Protein AF-A0A7J0FNA6-F1 (afdb_monomer_lite)

Secondary structure (DSSP, 8-state):
---HHHHT--HHHHHHHHHHHHHHHHHHHHHHHHHHHHHHHHHHHHHHH-------TT-EEEEEP-TTTS-TT--TTS-SEEEEEEP---SBTTB-

Radius of gyration: 28.85 Å; chains: 1; bounding box: 42×35×84 Å

pLDDT: mean 89.42, std 8.19, range [63.88, 98.19]

Structure (mmCIF, N/CA/C/O backbone):
data_AF-A0A7J0FNA6-F1
#
_entry.id   AF-A0A7J0FNA6-F1
#
loop_
_atom_site.group_PDB
_atom_site.id
_atom_site.type_symbol
_atom_site.label_atom_id
_atom_site.label_alt_id
_atom_site.label_comp_id
_atom_site.label_asym_id
_atom_site.label_entity_id
_atom_site.label_seq_id
_atom_site.pdbx_PDB_ins_code
_atom_site.Cartn_x
_atom_site.Cartn_y
_atom_site.Cartn_z
_atom_site.occupancy
_atom_site.B_iso_or_equiv
_atom_site.auth_seq_id
_atom_site.auth_comp_id
_atom_site.auth_asym_id
_atom_site.auth_atom_id
_atom_site.pdbx_PDB_model_num
ATOM 1 N N . MET A 1 1 ? 1.564 0.265 -61.805 1.00 78.31 1 MET A N 1
ATOM 2 C CA . MET A 1 1 ? 1.708 1.451 -60.932 1.00 78.31 1 MET A CA 1
ATOM 3 C C . MET A 1 1 ? 2.174 0.983 -59.558 1.00 78.31 1 MET A 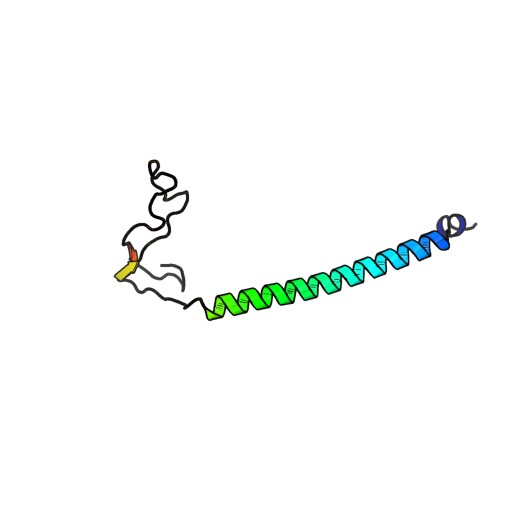C 1
ATOM 5 O O . MET A 1 1 ? 1.473 0.156 -58.984 1.00 78.31 1 MET A O 1
ATOM 9 N N . PRO A 1 2 ? 3.353 1.406 -59.065 1.00 79.94 2 PRO A N 1
ATOM 10 C CA . PRO A 1 2 ? 3.819 1.079 -57.714 1.00 79.94 2 PRO A CA 1
ATOM 11 C C . PRO A 1 2 ? 2.926 1.726 -56.646 1.00 79.94 2 PRO A C 1
ATOM 13 O O . PRO A 1 2 ? 2.405 2.819 -56.860 1.00 79.94 2 PRO A O 1
ATOM 16 N N . SER A 1 3 ? 2.750 1.066 -55.497 1.00 88.44 3 SER A N 1
ATOM 17 C CA . SER A 1 3 ? 2.002 1.639 -54.368 1.00 88.44 3 SER A CA 1
ATOM 18 C C . SER A 1 3 ? 2.825 2.709 -53.637 1.00 88.44 3 SER A C 1
ATOM 20 O O . SER A 1 3 ? 4.054 2.635 -53.630 1.00 88.44 3 SER A O 1
ATOM 22 N N . PHE A 1 4 ? 2.166 3.653 -52.953 1.00 86.06 4 PHE A N 1
ATOM 23 C CA . PHE A 1 4 ? 2.841 4.717 -52.191 1.00 86.06 4 PHE A CA 1
ATOM 24 C C . PHE A 1 4 ? 3.811 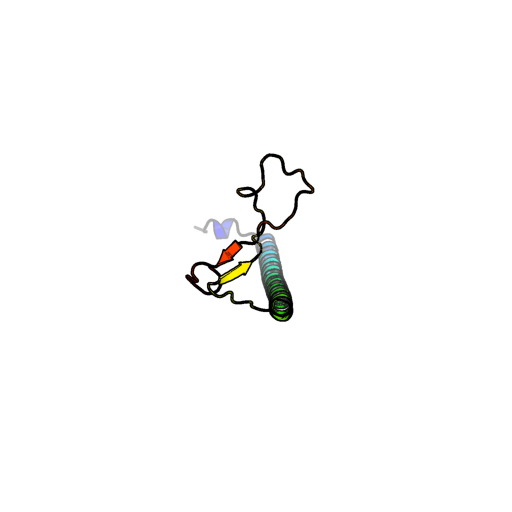4.177 -51.123 1.00 86.06 4 PHE A C 1
ATOM 26 O O . PHE A 1 4 ? 4.851 4.773 -50.855 1.00 86.06 4 PHE A O 1
ATOM 33 N N . ARG A 1 5 ? 3.502 3.015 -50.530 1.00 82.19 5 ARG A N 1
ATOM 34 C CA . ARG 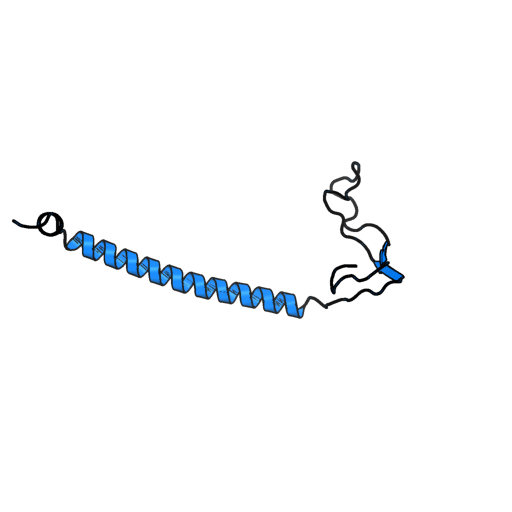A 1 5 ? 4.394 2.334 -49.576 1.00 82.19 5 ARG A CA 1
ATOM 35 C C . ARG A 1 5 ? 5.653 1.801 -50.247 1.00 82.19 5 ARG A C 1
ATOM 37 O O . ARG A 1 5 ? 6.713 1.826 -49.646 1.00 82.19 5 ARG A O 1
ATOM 44 N N . THR A 1 6 ? 5.531 1.317 -51.481 1.00 81.44 6 THR A N 1
ATOM 45 C CA . THR A 1 6 ? 6.658 0.798 -52.262 1.00 81.44 6 THR A CA 1
ATOM 46 C C . THR A 1 6 ? 7.536 1.933 -52.786 1.00 81.44 6 THR A C 1
ATOM 48 O O . THR A 1 6 ? 8.749 1.781 -52.826 1.00 81.44 6 THR A O 1
ATOM 51 N N . SER A 1 7 ? 6.943 3.074 -53.163 1.00 84.50 7 SER A N 1
ATOM 52 C CA . SER A 1 7 ? 7.694 4.241 -53.645 1.00 84.50 7 SER A CA 1
ATOM 53 C C . SER A 1 7 ? 8.441 4.988 -52.538 1.00 84.50 7 SER A C 1
ATOM 55 O O . SER A 1 7 ? 9.469 5.587 -52.820 1.00 84.50 7 SER A O 1
ATOM 57 N N . ASN A 1 8 ? 7.941 4.954 -51.298 1.00 85.00 8 ASN A N 1
ATOM 58 C CA . ASN A 1 8 ? 8.541 5.630 -50.138 1.00 85.00 8 ASN A CA 1
ATOM 59 C C . ASN A 1 8 ? 9.154 4.639 -49.133 1.00 85.00 8 ASN A C 1
ATOM 61 O O . ASN A 1 8 ? 9.204 4.913 -47.936 1.00 85.00 8 ASN A O 1
ATOM 65 N N . PHE A 1 9 ? 9.554 3.449 -49.589 1.00 88.31 9 PHE A N 1
ATOM 66 C CA . PHE A 1 9 ? 10.138 2.439 -48.715 1.00 88.31 9 PHE A CA 1
ATOM 67 C C . PHE A 1 9 ? 11.568 2.828 -48.328 1.00 88.31 9 PHE A C 1
ATOM 69 O O . PHE A 1 9 ? 12.475 2.749 -49.153 1.00 88.31 9 PHE A O 1
ATOM 76 N N . ASP A 1 10 ? 11.764 3.196 -47.063 1.00 92.25 10 ASP A N 1
ATOM 77 C CA . ASP A 1 10 ? 13.088 3.374 -46.469 1.00 92.25 10 ASP A CA 1
ATOM 78 C C . ASP A 1 10 ? 13.412 2.189 -45.557 1.00 92.25 10 ASP A C 1
ATOM 80 O O . ASP A 1 10 ? 12.845 2.021 -44.475 1.00 92.25 10 ASP A O 1
ATOM 84 N N . LYS A 1 11 ? 14.317 1.329 -46.021 1.00 91.06 11 LYS A N 1
ATOM 85 C CA . LYS A 1 11 ? 14.689 0.113 -45.302 1.00 91.06 11 LYS A CA 1
ATOM 86 C C . LYS A 1 11 ? 15.399 0.420 -43.984 1.00 91.06 11 LYS A C 1
ATOM 88 O O . LYS A 1 11 ? 15.116 -0.244 -42.989 1.00 91.06 11 LYS A O 1
ATOM 93 N N . GLU A 1 12 ? 16.305 1.393 -43.972 1.00 93.31 12 GLU A N 1
ATOM 94 C CA . GLU A 1 12 ? 17.147 1.665 -42.804 1.00 93.31 12 GLU A CA 1
ATOM 95 C C . GLU A 1 12 ? 16.324 2.274 -41.672 1.00 93.31 12 GLU A C 1
ATOM 97 O O . GLU A 1 12 ? 16.408 1.808 -40.532 1.00 93.31 12 GLU A O 1
ATOM 102 N N . ASN A 1 13 ? 15.455 3.239 -41.995 1.00 93.38 13 ASN A N 1
ATOM 103 C CA . ASN A 1 13 ? 14.566 3.831 -40.999 1.00 93.38 13 ASN A CA 1
ATOM 104 C C . ASN A 1 13 ? 13.570 2.800 -40.440 1.00 93.38 13 ASN A C 1
ATOM 106 O O . ASN A 1 13 ? 13.392 2.707 -39.227 1.00 93.38 13 ASN A O 1
ATOM 110 N N . ASN A 1 14 ? 12.983 1.959 -41.300 1.00 91.69 14 ASN A N 1
ATOM 111 C CA . ASN A 1 14 ? 12.055 0.911 -40.862 1.00 91.69 14 ASN A CA 1
ATOM 112 C C . ASN A 1 14 ? 12.725 -0.112 -39.929 1.00 91.69 14 ASN A C 1
ATOM 114 O O . ASN A 1 14 ? 12.127 -0.534 -38.938 1.00 91.69 14 ASN A O 1
ATOM 118 N N . GLU A 1 15 ? 13.965 -0.517 -40.220 1.00 95.56 15 GLU A N 1
ATOM 119 C CA . GLU A 1 15 ? 14.719 -1.418 -39.343 1.00 95.56 15 GLU A CA 1
ATOM 120 C C . GLU A 1 15 ? 15.066 -0.758 -38.002 1.00 95.56 15 GLU A C 1
ATOM 122 O O . GLU A 1 15 ? 14.980 -1.411 -36.957 1.00 95.56 15 GLU A O 1
ATOM 127 N N . ALA A 1 16 ? 15.430 0.527 -38.007 1.00 95.31 16 ALA A N 1
ATOM 128 C CA . ALA A 1 16 ? 15.713 1.279 -36.788 1.00 95.31 16 ALA A CA 1
ATOM 129 C C . ALA A 1 16 ? 14.462 1.429 -35.902 1.00 95.31 16 ALA A C 1
ATOM 131 O O . ALA A 1 16 ? 14.520 1.149 -34.701 1.00 95.31 16 ALA A O 1
ATOM 132 N N . GLU A 1 17 ? 13.320 1.792 -36.490 1.00 95.06 17 GLU A N 1
ATOM 133 C CA . GLU A 1 17 ? 12.039 1.893 -35.782 1.00 95.06 17 GLU A CA 1
ATOM 134 C C . GLU A 1 17 ? 11.573 0.539 -35.238 1.00 95.06 17 GLU A C 1
ATOM 136 O O . GLU A 1 17 ? 11.072 0.459 -34.113 1.00 95.06 17 GLU A O 1
ATOM 141 N N . LEU A 1 18 ? 11.765 -0.546 -35.996 1.00 95.75 18 LEU A N 1
ATOM 142 C CA . LEU A 1 18 ? 11.429 -1.890 -35.534 1.00 95.75 18 LEU A CA 1
ATOM 143 C C . LEU A 1 18 ? 12.252 -2.279 -34.299 1.00 95.75 18 LEU A C 1
ATOM 145 O O . LEU A 1 18 ? 11.680 -2.752 -33.317 1.00 95.75 18 LEU A O 1
ATOM 149 N N . ARG A 1 19 ? 13.571 -2.042 -34.316 1.00 96.25 19 ARG A N 1
ATOM 150 C CA . ARG A 1 19 ? 14.445 -2.309 -33.157 1.00 96.25 19 ARG A CA 1
ATOM 151 C C . ARG A 1 19 ? 14.010 -1.508 -31.933 1.00 96.25 19 ARG A C 1
ATOM 153 O O . ARG A 1 19 ? 13.863 -2.077 -30.856 1.00 96.25 19 ARG A O 1
ATOM 160 N N . LEU A 1 20 ? 13.731 -0.218 -32.112 1.00 96.62 20 LEU A N 1
ATOM 161 C CA . LEU A 1 20 ? 13.260 0.642 -31.028 1.00 96.62 20 LEU A CA 1
ATOM 162 C C . LEU A 1 20 ? 11.934 0.140 -30.440 1.00 96.62 20 LEU A C 1
ATOM 164 O O . LEU A 1 20 ? 11.777 0.103 -29.221 1.00 96.62 20 LEU A O 1
ATOM 168 N N . ASN A 1 21 ? 10.987 -0.274 -31.284 1.00 96.88 21 ASN A N 1
ATOM 169 C CA . ASN A 1 21 ? 9.706 -0.807 -30.823 1.00 96.88 21 ASN A CA 1
ATOM 170 C C . ASN A 1 21 ? 9.873 -2.090 -29.999 1.00 96.88 21 ASN A C 1
ATOM 172 O O . ASN A 1 21 ? 9.221 -2.230 -28.961 1.00 96.88 21 ASN A O 1
ATOM 176 N N . LEU A 1 22 ? 10.760 -2.994 -30.423 1.00 96.94 22 LEU A N 1
ATOM 177 C CA . LEU A 1 22 ? 11.070 -4.218 -29.680 1.00 96.94 22 LEU A CA 1
ATOM 178 C C . LEU A 1 22 ? 11.726 -3.903 -28.329 1.00 96.94 22 LEU A C 1
ATOM 180 O O . LEU A 1 22 ? 11.257 -4.390 -27.301 1.00 96.94 22 LEU A O 1
ATOM 184 N N . ASP A 1 23 ? 12.718 -3.010 -28.300 1.00 96.94 23 ASP A N 1
ATOM 185 C CA . ASP A 1 23 ? 13.372 -2.581 -27.056 1.00 96.94 23 ASP A CA 1
ATOM 186 C C . ASP A 1 23 ? 12.379 -1.958 -26.064 1.00 96.94 23 ASP A C 1
ATOM 188 O O . ASP A 1 23 ? 12.465 -2.166 -24.848 1.00 96.94 23 ASP A O 1
ATOM 192 N N . LEU A 1 24 ? 11.432 -1.157 -26.562 1.00 97.00 24 LEU A N 1
ATOM 193 C CA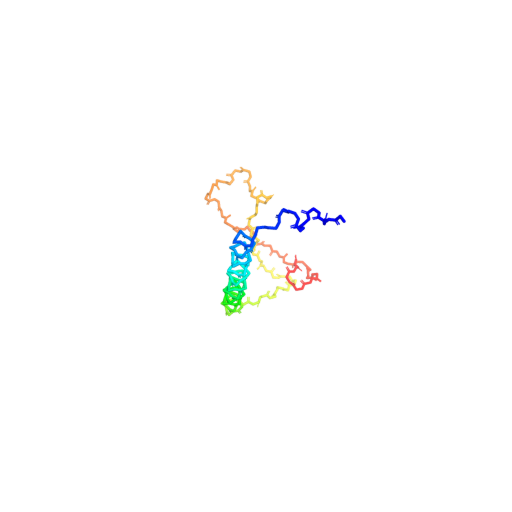 . LEU A 1 24 ? 10.387 -0.564 -25.731 1.00 97.00 24 LEU A CA 1
ATOM 194 C C . LEU A 1 24 ? 9.419 -1.618 -25.192 1.00 97.00 24 LEU A C 1
ATOM 196 O O . LEU A 1 24 ? 9.000 -1.505 -24.037 1.00 97.00 24 LEU A O 1
ATOM 200 N N . LEU A 1 25 ? 9.065 -2.619 -26.000 1.00 96.88 25 LEU A N 1
ATOM 201 C CA . LEU A 1 25 ? 8.204 -3.718 -25.570 1.00 96.88 25 LEU A CA 1
ATOM 202 C C . LEU A 1 25 ? 8.874 -4.521 -24.450 1.00 96.88 25 LEU A C 1
ATOM 204 O O . LEU A 1 25 ? 8.287 -4.670 -23.380 1.00 96.88 25 LEU A O 1
ATOM 208 N N . GLU A 1 26 ? 10.135 -4.918 -24.634 1.00 95.88 26 GLU A N 1
ATOM 209 C CA . GLU A 1 26 ? 10.888 -5.640 -23.603 1.00 95.88 26 GLU A CA 1
ATOM 210 C C . GLU A 1 26 ? 10.996 -4.842 -22.298 1.00 95.88 26 GLU A C 1
ATOM 212 O O . GLU A 1 26 ? 10.845 -5.383 -21.200 1.00 95.88 26 GLU A O 1
ATOM 217 N N . LYS A 1 27 ? 11.251 -3.530 -22.388 1.00 96.50 27 LYS A N 1
ATOM 218 C CA . LYS A 1 27 ? 11.316 -2.662 -21.203 1.00 96.50 27 LYS A CA 1
ATOM 219 C C . LYS A 1 27 ? 9.983 -2.606 -20.465 1.00 96.50 27 LYS A C 1
ATOM 221 O O . LYS A 1 27 ? 9.991 -2.607 -19.233 1.00 96.50 27 LYS A O 1
ATOM 226 N N . LYS A 1 28 ? 8.858 -2.564 -21.186 1.00 97.06 28 LYS A N 1
ATOM 227 C CA . LYS A 1 28 ? 7.518 -2.592 -20.582 1.00 97.06 28 LYS A CA 1
ATOM 228 C C . LYS A 1 28 ? 7.266 -3.912 -19.866 1.00 97.06 28 LYS A C 1
ATOM 230 O O . LYS A 1 28 ? 6.918 -3.879 -18.691 1.00 97.06 28 LYS A O 1
ATOM 235 N N . GLU A 1 29 ? 7.537 -5.043 -20.512 1.00 96.94 29 GLU A N 1
ATOM 236 C CA . GLU A 1 29 ? 7.363 -6.366 -19.897 1.00 96.94 29 GLU A CA 1
ATOM 237 C C . GLU A 1 29 ? 8.197 -6.508 -18.614 1.00 96.94 29 GLU A C 1
ATOM 239 O O . GLU A 1 29 ? 7.693 -6.915 -17.564 1.00 96.94 29 GLU A O 1
ATOM 244 N N . ARG A 1 30 ? 9.466 -6.079 -18.643 1.00 97.00 30 ARG A N 1
ATOM 245 C CA . ARG A 1 30 ? 10.324 -6.081 -17.445 1.00 97.00 30 ARG A CA 1
ATOM 246 C C . ARG A 1 30 ? 9.785 -5.155 -16.352 1.00 97.00 30 ARG A C 1
ATOM 248 O O . ARG A 1 30 ? 9.804 -5.521 -15.176 1.00 97.00 30 ARG A O 1
ATOM 255 N N . ALA A 1 31 ? 9.307 -3.966 -16.717 1.00 97.06 31 ALA A N 1
ATOM 256 C CA . ALA A 1 31 ? 8.719 -3.028 -15.766 1.00 97.06 31 ALA A CA 1
ATOM 257 C C . ALA A 1 31 ? 7.453 -3.598 -15.110 1.00 97.06 31 ALA A C 1
ATOM 259 O O . ALA A 1 31 ? 7.278 -3.447 -13.899 1.00 97.06 31 ALA A O 1
ATOM 260 N N . GLU A 1 32 ? 6.611 -4.298 -15.869 1.00 97.94 32 GLU A N 1
ATOM 261 C CA . GLU A 1 32 ? 5.408 -4.959 -15.358 1.00 97.94 32 GLU A CA 1
ATOM 262 C C . GLU A 1 32 ? 5.750 -6.067 -14.359 1.00 97.94 32 GLU A C 1
ATOM 264 O O . GLU A 1 32 ? 5.160 -6.112 -13.275 1.00 97.94 32 GLU A O 1
ATOM 269 N N . ILE A 1 33 ? 6.756 -6.897 -14.656 1.00 97.94 33 ILE A N 1
ATOM 270 C CA . ILE A 1 33 ? 7.242 -7.935 -13.733 1.00 97.94 33 ILE A CA 1
ATOM 271 C C . ILE A 1 33 ? 7.741 -7.302 -12.428 1.00 97.94 33 ILE A C 1
ATOM 273 O O . ILE A 1 33 ? 7.337 -7.716 -11.337 1.00 97.94 33 ILE A O 1
ATOM 277 N N . CYS A 1 34 ? 8.573 -6.262 -12.521 1.00 97.62 34 CYS A N 1
ATOM 278 C CA . CYS A 1 34 ? 9.072 -5.533 -11.354 1.00 97.62 34 CYS A CA 1
ATOM 279 C C . CYS A 1 34 ? 7.927 -4.922 -10.534 1.00 97.62 34 CYS A C 1
ATOM 281 O O . CYS A 1 34 ? 7.904 -5.031 -9.305 1.00 97.62 34 CYS A O 1
ATOM 283 N N . GLN A 1 35 ? 6.949 -4.307 -11.201 1.00 98.12 35 GLN A N 1
ATOM 284 C CA . GLN A 1 35 ? 5.794 -3.706 -10.545 1.00 98.12 35 GLN A CA 1
ATOM 285 C C . GLN A 1 35 ? 4.931 -4.764 -9.847 1.00 98.12 35 GLN A C 1
ATOM 287 O O . GLN A 1 35 ? 4.476 -4.538 -8.722 1.00 98.12 35 GLN A O 1
ATOM 292 N N . ALA A 1 36 ? 4.706 -5.913 -10.485 1.00 98.19 36 ALA A N 1
ATOM 293 C CA . ALA A 1 36 ? 3.958 -7.023 -9.906 1.00 98.19 36 ALA A CA 1
ATOM 294 C C . ALA A 1 36 ? 4.673 -7.592 -8.672 1.00 98.19 36 ALA A C 1
ATOM 296 O O . ALA A 1 36 ? 4.045 -7.747 -7.620 1.00 98.19 36 ALA A O 1
ATOM 297 N N . ALA A 1 37 ? 5.987 -7.817 -8.760 1.00 98.19 37 ALA A N 1
ATOM 298 C CA . ALA A 1 37 ? 6.804 -8.289 -7.644 1.00 98.19 37 ALA A CA 1
ATOM 299 C C . ALA A 1 37 ? 6.766 -7.310 -6.459 1.00 98.19 37 ALA A C 1
ATOM 301 O O . ALA A 1 37 ? 6.523 -7.717 -5.320 1.00 98.19 37 ALA A O 1
ATOM 302 N N . TYR A 1 38 ? 6.913 -6.010 -6.731 1.00 97.94 38 TYR A N 1
ATOM 303 C CA . TYR A 1 38 ? 6.831 -4.971 -5.707 1.00 97.94 38 TYR A CA 1
ATOM 304 C C . TYR A 1 38 ? 5.456 -4.944 -5.025 1.00 97.94 38 TYR A C 1
ATOM 306 O O . TYR A 1 38 ? 5.367 -4.999 -3.796 1.00 97.94 38 TYR A O 1
ATOM 314 N N . LYS A 1 39 ? 4.368 -4.930 -5.808 1.00 97.88 39 LYS A N 1
ATOM 315 C CA . LYS A 1 39 ? 2.995 -4.973 -5.273 1.00 97.88 39 LYS A CA 1
ATOM 316 C C . LYS A 1 39 ? 2.769 -6.214 -4.409 1.00 97.88 39 LYS A C 1
ATOM 318 O O . LYS A 1 39 ? 2.183 -6.107 -3.330 1.00 97.88 39 LYS A O 1
ATOM 323 N N . HIS A 1 40 ? 3.260 -7.372 -4.847 1.00 97.81 40 HIS A N 1
ATOM 324 C CA . HIS A 1 40 ? 3.152 -8.614 -4.090 1.00 97.81 40 HIS A CA 1
ATOM 325 C C . HIS A 1 40 ? 3.897 -8.532 -2.751 1.00 97.81 40 HIS A C 1
ATOM 327 O O . HIS A 1 40 ? 3.337 -8.877 -1.709 1.00 97.81 40 HIS A O 1
ATOM 333 N N . GLN A 1 41 ? 5.130 -8.020 -2.749 1.00 97.75 41 GLN A N 1
ATOM 334 C CA . GLN A 1 41 ? 5.924 -7.859 -1.532 1.00 97.75 41 GLN A CA 1
ATOM 335 C C . GLN A 1 41 ? 5.251 -6.916 -0.526 1.00 97.75 41 GLN A C 1
ATOM 337 O O . GLN A 1 41 ? 5.163 -7.243 0.661 1.00 97.75 41 GLN A O 1
ATOM 342 N N . VAL A 1 42 ? 4.735 -5.778 -0.997 1.00 96.88 42 VAL A N 1
ATOM 343 C CA . VAL A 1 42 ? 4.006 -4.813 -0.160 1.00 96.88 42 VAL A CA 1
ATOM 344 C C . VAL A 1 42 ? 2.739 -5.444 0.420 1.00 96.88 42 VAL A C 1
ATOM 346 O O . VAL A 1 42 ? 2.503 -5.340 1.624 1.00 96.88 42 VAL A O 1
ATOM 349 N N . SER A 1 43 ? 1.956 -6.154 -0.399 1.00 95.62 43 SER A N 1
ATOM 350 C CA . SER A 1 43 ? 0.745 -6.847 0.059 1.00 95.62 43 SER A CA 1
ATOM 351 C C . SER A 1 43 ? 1.062 -7.912 1.111 1.00 95.62 43 SER A C 1
ATOM 353 O O . SER A 1 43 ? 0.436 -7.945 2.170 1.00 95.62 43 SER A O 1
ATOM 355 N N . LYS A 1 44 ? 2.093 -8.733 0.881 1.00 96.06 44 LYS A N 1
ATOM 356 C CA . LYS A 1 44 ? 2.534 -9.760 1.833 1.00 96.06 44 LYS A CA 1
ATOM 357 C C . LYS A 1 44 ? 2.982 -9.149 3.159 1.00 96.06 44 LYS A C 1
ATOM 359 O O . LYS A 1 44 ? 2.638 -9.670 4.219 1.00 96.06 44 LYS A O 1
ATOM 364 N N . TYR A 1 45 ? 3.734 -8.048 3.114 1.00 96.12 45 TYR A N 1
ATOM 365 C CA . TYR A 1 45 ? 4.150 -7.338 4.321 1.00 96.12 45 TYR A CA 1
ATOM 366 C C . TYR A 1 45 ? 2.943 -6.799 5.093 1.00 96.12 45 TYR A C 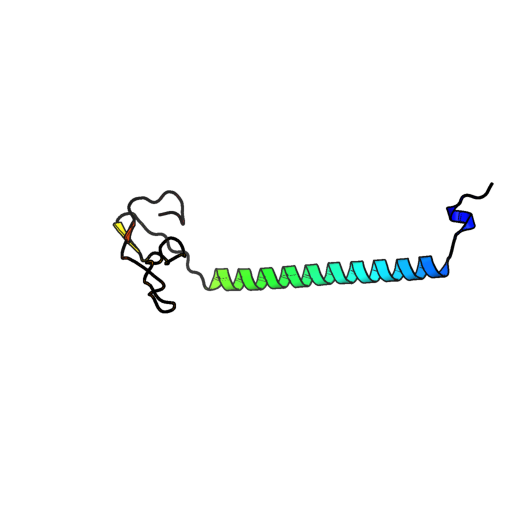1
ATOM 368 O O . TYR A 1 45 ? 2.825 -7.073 6.287 1.00 96.12 45 TYR A O 1
ATOM 376 N N . TYR A 1 46 ? 2.027 -6.109 4.407 1.00 93.00 46 TYR A N 1
ATOM 377 C CA . TYR A 1 46 ? 0.804 -5.569 4.998 1.00 93.00 46 TYR A CA 1
ATOM 378 C C . TYR A 1 46 ? -0.038 -6.667 5.664 1.00 93.00 46 TYR A C 1
ATOM 380 O O . TYR A 1 46 ? -0.339 -6.572 6.853 1.00 93.00 46 TYR A O 1
ATOM 388 N N . ASN A 1 47 ? -0.323 -7.754 4.944 1.00 91.69 47 ASN A N 1
ATOM 389 C CA . ASN A 1 47 ? -1.126 -8.872 5.447 1.00 91.69 47 ASN A CA 1
ATOM 390 C C . ASN A 1 47 ? -0.475 -9.582 6.645 1.00 91.69 47 ASN A C 1
ATOM 392 O O . ASN A 1 47 ? -1.174 -10.165 7.468 1.00 91.69 47 ASN A O 1
ATOM 396 N N . ARG A 1 48 ? 0.858 -9.534 6.769 1.00 91.69 48 ARG A N 1
ATOM 397 C CA . ARG A 1 48 ? 1.574 -10.108 7.916 1.00 91.69 48 ARG A CA 1
ATOM 398 C C . ARG A 1 48 ? 1.450 -9.251 9.176 1.00 91.69 48 ARG A C 1
ATOM 400 O O . ARG A 1 48 ? 1.388 -9.799 10.272 1.00 91.69 48 ARG A O 1
ATOM 407 N N . ILE A 1 49 ? 1.487 -7.924 9.039 1.00 92.12 49 ILE A N 1
ATOM 408 C CA . ILE A 1 49 ? 1.503 -7.009 10.194 1.00 92.12 49 ILE A CA 1
ATOM 409 C C . ILE A 1 49 ? 0.099 -6.606 10.647 1.00 92.12 49 ILE A C 1
ATOM 411 O O . ILE A 1 49 ? -0.115 -6.336 11.831 1.00 92.12 49 ILE A O 1
ATOM 415 N N . VAL A 1 50 ? -0.862 -6.557 9.724 1.00 88.81 50 VAL A N 1
ATOM 416 C CA . VAL A 1 50 ? -2.228 -6.148 10.031 1.00 88.81 50 VAL A CA 1
ATOM 417 C C . VAL A 1 50 ? -2.985 -7.327 10.618 1.00 88.81 50 VAL A C 1
ATOM 419 O O . VAL A 1 50 ? -3.265 -8.317 9.952 1.00 88.81 50 VAL A O 1
ATOM 422 N N . LYS A 1 51 ? -3.356 -7.197 11.891 1.00 84.50 51 LYS A N 1
ATOM 423 C CA . LYS A 1 51 ? -4.285 -8.119 12.540 1.00 84.50 51 LYS A CA 1
ATOM 424 C C . LYS A 1 51 ? -5.705 -7.661 12.247 1.00 84.50 51 LYS A C 1
ATOM 426 O O . LYS A 1 51 ? -6.088 -6.562 12.653 1.00 84.50 51 LYS A O 1
ATOM 431 N N . HIS A 1 52 ? -6.484 -8.503 11.576 1.00 81.94 52 HIS A N 1
ATOM 432 C CA . HIS A 1 52 ? -7.914 -8.266 11.424 1.00 81.94 52 HIS A CA 1
ATOM 433 C C . HIS A 1 52 ? -8.566 -8.197 12.809 1.00 81.94 52 HIS A C 1
ATOM 435 O O . HIS A 1 52 ? -8.410 -9.104 13.625 1.00 81.94 52 HIS A O 1
ATOM 441 N N . ARG A 1 53 ? -9.270 -7.096 13.080 1.00 86.31 53 ARG A N 1
ATOM 442 C CA . ARG A 1 53 ? -10.076 -6.913 14.289 1.00 86.31 53 ARG A CA 1
ATOM 443 C C . ARG A 1 53 ? -11.537 -6.781 13.883 1.00 86.31 53 ARG A C 1
ATOM 445 O O . ARG A 1 53 ? -11.867 -5.970 13.017 1.00 86.31 53 ARG A O 1
ATOM 452 N N . SER A 1 54 ? -12.382 -7.586 14.510 1.00 88.12 54 SER A N 1
ATOM 453 C CA . SER A 1 54 ? -13.834 -7.460 14.454 1.00 88.12 54 SER A CA 1
ATOM 454 C C . SER A 1 54 ? -14.327 -6.781 15.724 1.00 88.12 54 SER A C 1
ATOM 456 O O . SER A 1 54 ? -13.896 -7.166 16.808 1.00 88.12 54 SER A O 1
ATOM 458 N N . PHE A 1 55 ? -15.220 -5.805 15.587 1.00 90.31 55 PHE A N 1
ATOM 459 C CA . PHE A 1 55 ? -15.927 -5.208 16.719 1.00 90.31 55 PHE A CA 1
ATOM 460 C C . PHE A 1 55 ? -17.343 -5.769 16.812 1.00 90.31 55 PHE A C 1
ATOM 462 O O . PHE A 1 55 ? -17.953 -6.108 15.792 1.00 90.31 55 PHE A O 1
ATOM 469 N N . LEU A 1 56 ? -17.858 -5.856 18.031 1.00 92.00 56 LEU A N 1
ATOM 470 C CA . LEU A 1 56 ? -19.217 -6.279 18.335 1.00 92.00 56 LEU A CA 1
ATOM 471 C C . LEU A 1 56 ? -20.054 -5.092 18.828 1.00 92.00 56 LEU A C 1
ATOM 473 O O . LEU A 1 56 ? -19.502 -4.117 19.345 1.00 92.00 56 LEU A O 1
ATOM 477 N N . PRO A 1 57 ? -21.393 -5.149 18.694 1.00 93.44 57 PRO A N 1
ATOM 478 C CA . PRO A 1 57 ? -22.264 -4.160 19.310 1.00 93.44 57 PRO A CA 1
ATOM 479 C C . PRO A 1 57 ? -21.988 -4.060 20.813 1.00 93.44 57 PRO A C 1
ATOM 481 O O . PRO A 1 57 ? -21.978 -5.069 21.514 1.00 93.44 57 PRO A O 1
ATOM 484 N N . GLY A 1 58 ? -21.762 -2.845 21.303 1.00 92.06 58 GLY A N 1
ATOM 485 C CA . GLY A 1 58 ? -21.370 -2.577 22.685 1.00 92.06 58 GLY A CA 1
ATOM 486 C C . GLY A 1 58 ? -19.897 -2.212 22.870 1.00 92.06 58 GLY A C 1
ATOM 487 O O . GLY A 1 58 ? -19.594 -1.527 23.851 1.00 92.06 58 GLY A O 1
ATOM 488 N N . ASP A 1 59 ? -19.019 -2.576 21.931 1.00 93.81 59 ASP A N 1
ATOM 489 C CA . ASP A 1 59 ? -17.590 -2.255 22.004 1.00 93.81 59 ASP A CA 1
ATOM 490 C C . ASP A 1 59 ? -17.346 -0.748 21.904 1.00 93.81 59 ASP A C 1
ATOM 492 O O . ASP A 1 59 ? -17.989 -0.048 21.115 1.00 93.81 59 ASP A O 1
ATOM 496 N N . LEU A 1 60 ? -16.378 -0.256 22.682 1.00 93.19 60 LEU A N 1
ATOM 497 C CA . LEU A 1 60 ? -15.893 1.117 22.590 1.00 93.19 60 LEU A CA 1
ATOM 498 C C . LEU A 1 60 ? -14.721 1.205 21.611 1.00 93.19 60 LEU A C 1
ATOM 500 O O . LEU A 1 60 ? -13.716 0.511 21.760 1.00 93.19 60 LEU A O 1
ATOM 504 N N . VAL A 1 61 ? -14.838 2.092 20.626 1.00 92.50 61 VAL A N 1
ATOM 505 C CA . VAL A 1 61 ? -13.854 2.285 19.559 1.00 92.50 61 VAL A CA 1
ATOM 506 C C . VAL A 1 61 ? -13.506 3.756 19.382 1.00 92.50 61 VAL A C 1
ATOM 508 O O . VAL A 1 61 ? -14.325 4.646 19.603 1.00 92.50 61 VAL A O 1
ATOM 511 N N . LEU A 1 62 ? -12.276 4.017 18.949 1.00 92.31 62 LEU A N 1
ATOM 512 C CA . LEU A 1 62 ? -11.850 5.344 18.521 1.00 92.31 62 LEU A CA 1
ATOM 513 C C . LEU A 1 62 ? -12.068 5.486 17.016 1.00 92.31 62 LEU A C 1
ATOM 515 O O . LEU A 1 62 ? -11.676 4.605 16.245 1.00 92.31 62 LEU A O 1
ATOM 519 N N . ARG A 1 63 ? -12.655 6.604 16.586 1.00 90.19 63 ARG A N 1
ATOM 520 C CA . ARG A 1 63 ? -12.836 6.904 15.161 1.00 90.19 63 ARG A CA 1
ATOM 521 C C . ARG A 1 63 ? -11.705 7.806 14.686 1.00 90.19 63 ARG A C 1
ATOM 523 O O . ARG A 1 63 ? -11.265 8.700 15.399 1.00 90.19 63 ARG A O 1
ATOM 530 N N . LYS A 1 64 ? -11.180 7.542 13.489 1.00 90.06 64 LYS A N 1
ATOM 531 C CA . LYS A 1 64 ? -10.120 8.369 12.906 1.00 90.06 64 LYS A CA 1
ATOM 532 C C . LYS A 1 64 ? -10.709 9.715 12.494 1.00 90.06 64 LYS A C 1
ATOM 534 O O . LYS A 1 64 ? -11.675 9.738 11.734 1.00 90.06 64 LYS A O 1
ATOM 539 N N . VAL A 1 65 ? -10.094 10.810 12.929 1.00 88.44 65 VAL A N 1
ATOM 540 C CA . VAL A 1 65 ? -10.504 12.157 12.518 1.00 88.44 65 VAL A CA 1
ATOM 541 C C . VAL A 1 65 ? -10.194 12.330 11.030 1.00 88.44 65 VAL A C 1
ATOM 543 O O . VAL A 1 65 ? -9.059 12.139 10.584 1.00 88.44 65 VAL A O 1
ATOM 546 N N . THR A 1 66 ? -11.215 12.669 10.246 1.00 84.06 66 THR A N 1
ATOM 547 C CA . THR A 1 66 ? -11.087 13.027 8.824 1.00 84.06 66 THR A CA 1
ATOM 548 C C . THR A 1 66 ? -11.364 14.514 8.634 1.00 84.06 66 THR A C 1
ATOM 550 O O . THR A 1 66 ? -11.805 15.174 9.567 1.00 84.06 66 THR A O 1
ATOM 553 N N . LEU A 1 67 ? -11.139 15.060 7.435 1.00 78.88 67 LEU A N 1
ATOM 554 C CA . LEU A 1 67 ? -11.404 16.480 7.153 1.00 78.88 67 LEU A CA 1
ATOM 555 C C . LEU A 1 67 ? -12.843 16.903 7.498 1.00 78.88 67 LEU A C 1
ATOM 557 O O . LEU A 1 67 ? -13.050 18.029 7.926 1.00 78.88 67 LEU A O 1
ATOM 561 N N . PHE A 1 68 ? -13.811 15.991 7.369 1.00 74.38 68 PHE A N 1
ATOM 562 C CA . PHE A 1 68 ? -15.225 16.239 7.673 1.00 74.38 68 PHE A CA 1
ATOM 563 C C . PHE A 1 68 ? -15.558 16.196 9.164 1.00 74.38 68 PHE A C 1
ATOM 565 O O . PHE A 1 68 ? -16.592 16.698 9.585 1.00 74.38 68 PHE A O 1
ATOM 572 N N . THR A 1 69 ? -14.714 15.534 9.948 1.00 72.94 69 THR A N 1
ATOM 573 C CA . THR A 1 69 ? -14.932 15.295 11.381 1.00 72.94 69 THR A CA 1
ATOM 574 C C . THR A 1 69 ? -13.989 16.117 12.245 1.00 72.94 69 THR A C 1
ATOM 576 O O . THR A 1 69 ? -14.089 16.116 13.464 1.00 72.94 69 THR A O 1
ATOM 579 N N . LYS A 1 70 ? -13.045 16.809 11.610 1.00 75.69 70 LYS A N 1
ATOM 580 C CA . LYS A 1 70 ? -12.104 17.684 12.276 1.00 75.69 70 LYS A CA 1
ATOM 581 C C . LYS A 1 70 ? -12.864 18.891 12.813 1.00 75.69 70 LYS A C 1
ATOM 583 O O . LYS A 1 70 ? -13.547 19.576 12.056 1.00 75.69 70 LYS A O 1
ATOM 588 N N . GLU A 1 71 ? -12.721 19.161 14.105 1.00 71.69 71 GLU A N 1
ATOM 589 C CA . GLU A 1 71 ? -13.247 20.392 14.686 1.00 71.69 71 GLU A CA 1
ATOM 590 C C . GLU A 1 71 ? -12.659 21.594 13.941 1.00 71.69 71 GLU A C 1
ATOM 592 O O . GLU A 1 71 ? -11.462 21.625 13.643 1.00 71.69 71 GLU A O 1
ATOM 597 N N . LEU A 1 72 ? -13.495 22.591 13.640 1.00 66.94 72 LEU A N 1
ATOM 598 C CA . LEU A 1 72 ? -13.096 23.792 12.893 1.00 66.94 72 LEU A CA 1
ATOM 599 C C . LEU A 1 72 ? -11.895 24.512 13.534 1.00 66.94 72 LEU A C 1
ATOM 601 O O . LEU A 1 72 ? -11.094 25.117 12.828 1.00 66.94 72 LEU A O 1
ATOM 605 N N . ASN A 1 73 ? -11.737 24.370 14.853 1.00 63.88 73 ASN A N 1
ATOM 606 C CA . ASN A 1 73 ? -10.664 24.970 15.645 1.00 63.88 73 ASN A 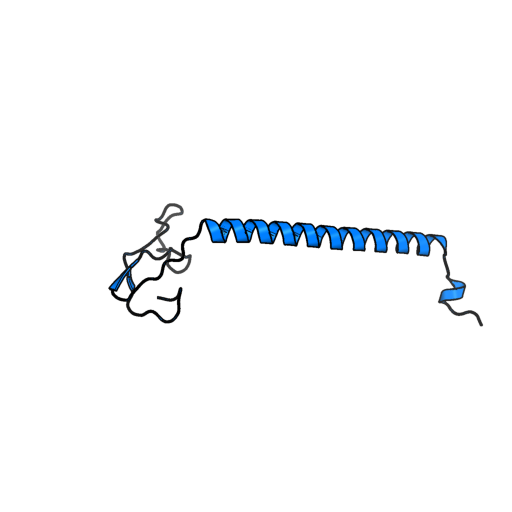CA 1
ATOM 607 C C . ASN A 1 73 ? -9.506 24.003 15.946 1.00 63.88 73 ASN A C 1
ATOM 609 O O . ASN A 1 73 ? -8.545 24.388 16.609 1.00 63.88 73 ASN A O 1
ATOM 613 N N . ALA A 1 74 ? -9.570 22.748 15.490 1.00 64.88 74 ALA A N 1
ATOM 614 C CA . ALA A 1 74 ? -8.473 21.814 15.685 1.00 64.88 74 ALA A CA 1
ATOM 615 C C . ALA A 1 74 ? -7.303 22.236 14.789 1.00 64.88 74 ALA A C 1
ATOM 617 O O . ALA A 1 74 ? -7.326 22.105 13.560 1.00 64.88 74 ALA A O 1
ATOM 618 N N . GLU A 1 75 ? -6.244 22.738 15.408 1.00 67.25 75 GLU A N 1
ATOM 619 C CA . GLU A 1 75 ? -5.007 23.062 14.713 1.00 67.25 75 GLU A CA 1
ATOM 620 C C . GLU A 1 75 ? -4.385 21.819 14.049 1.00 67.25 75 GLU A C 1
ATOM 622 O O . GLU A 1 75 ? -4.850 20.679 14.157 1.00 67.25 75 GLU A O 1
ATOM 627 N N . LYS A 1 76 ? -3.285 22.022 13.323 1.00 74.00 76 LYS A N 1
ATOM 628 C CA . LYS A 1 76 ? -2.499 20.959 12.675 1.00 74.00 76 LYS A CA 1
ATOM 629 C C . LYS A 1 76 ? -2.035 19.851 13.647 1.00 74.00 76 LYS A C 1
ATOM 631 O O . LYS A 1 76 ? -1.690 18.765 13.186 1.00 74.00 76 LYS A O 1
ATOM 636 N N . LEU A 1 77 ? -2.055 20.118 14.957 1.00 78.50 77 LEU A N 1
ATOM 637 C CA . LEU A 1 77 ? -1.645 19.216 16.041 1.00 78.50 77 LEU A CA 1
ATOM 638 C C . LEU A 1 77 ? -2.810 18.625 16.854 1.00 78.50 77 LEU A C 1
ATOM 640 O O . LEU A 1 77 ? -2.574 18.006 17.889 1.00 78.50 77 LEU A O 1
ATOM 644 N N . GLY A 1 78 ? -4.055 18.782 16.396 1.00 80.56 78 GLY A N 1
ATOM 645 C CA . GLY A 1 78 ? -5.202 18.142 17.038 1.00 80.56 78 GLY A CA 1
ATOM 646 C C . GLY A 1 78 ? -5.090 16.606 17.079 1.00 80.56 78 GLY A C 1
ATOM 647 O O . GLY A 1 78 ? -4.346 16.003 16.291 1.00 80.56 78 GLY A O 1
ATOM 648 N N . PRO A 1 79 ? -5.830 15.944 17.985 1.00 85.44 79 PRO A N 1
ATOM 649 C CA . PRO A 1 79 ? -5.813 14.491 18.098 1.00 85.44 79 PRO A CA 1
ATOM 650 C C . PRO A 1 79 ? -6.232 13.830 16.775 1.00 85.44 79 PRO A C 1
ATOM 652 O O . PRO A 1 79 ? -7.170 14.251 16.104 1.00 85.44 79 PRO A O 1
ATOM 655 N N . LYS A 1 80 ? -5.524 12.761 16.386 1.00 87.56 80 LYS A N 1
ATOM 656 C CA . LYS A 1 80 ? -5.810 11.999 15.149 1.00 87.56 80 LYS A CA 1
ATOM 657 C C . LYS A 1 80 ? -7.029 11.077 15.274 1.00 87.56 80 LYS A C 1
ATOM 659 O O . LYS A 1 80 ? -7.491 10.530 14.272 1.00 87.56 80 LYS A O 1
ATOM 664 N N . TRP A 1 81 ? -7.502 10.879 16.497 1.00 90.06 81 TRP A N 1
ATOM 665 C CA . TRP A 1 81 ? -8.579 9.975 16.864 1.00 90.06 81 TRP A CA 1
ATOM 666 C C . TRP A 1 81 ? -9.550 10.706 17.786 1.00 90.06 81 TRP A C 1
ATOM 668 O O . TRP A 1 81 ? -9.120 11.493 18.624 1.00 90.06 81 TRP A O 1
ATOM 678 N N . GLU A 1 82 ? -10.834 10.423 17.635 1.00 89.94 82 GLU A N 1
ATOM 679 C CA . GLU A 1 82 ? -11.925 11.001 18.419 1.00 89.94 82 GLU A CA 1
ATOM 680 C C . GLU A 1 82 ? -12.783 9.905 19.061 1.00 89.94 82 GLU A C 1
ATOM 682 O O . GLU A 1 82 ? -12.787 8.743 18.629 1.00 89.94 82 GLU A O 1
ATOM 687 N N . GLY A 1 83 ? -13.548 10.299 20.078 1.00 86.31 83 GLY A N 1
ATOM 688 C CA . GLY A 1 83 ? -14.402 9.396 20.844 1.00 86.31 83 GLY A CA 1
ATOM 689 C C . GLY A 1 83 ? -13.680 8.761 22.029 1.00 86.31 83 GLY A C 1
ATOM 690 O O . GLY A 1 83 ? -12.484 8.964 22.236 1.00 86.31 83 GLY A O 1
ATOM 691 N N . PRO A 1 84 ? -14.438 8.040 22.860 1.00 89.94 84 PRO A N 1
ATOM 692 C CA . PRO A 1 84 ? -14.879 6.694 22.494 1.00 89.94 84 PRO A CA 1
ATOM 693 C C . PRO A 1 84 ? -16.317 6.631 21.959 1.00 89.94 84 PRO A C 1
ATOM 695 O O . PRO A 1 84 ? -17.244 7.171 22.555 1.00 89.94 84 PRO A O 1
ATOM 698 N N . TYR A 1 85 ? -16.508 5.914 20.853 1.00 91.75 85 TYR A N 1
ATOM 699 C CA . TYR A 1 85 ? -17.816 5.588 20.282 1.00 91.75 85 TYR A CA 1
ATOM 700 C C . TYR A 1 85 ? -18.215 4.171 20.654 1.00 91.75 85 TYR A C 1
ATOM 702 O O . TYR A 1 85 ? -17.378 3.276 20.634 1.00 91.75 85 TYR A O 1
ATOM 710 N N . LYS A 1 86 ? -19.501 3.947 20.929 1.00 94.75 86 LYS A N 1
ATOM 711 C CA . LYS A 1 86 ? -20.046 2.598 21.079 1.00 94.75 86 LYS A CA 1
ATOM 712 C C . LYS A 1 86 ? -20.528 2.083 19.727 1.00 94.75 86 LYS A C 1
ATOM 714 O O . LYS A 1 86 ? -21.339 2.742 19.078 1.00 94.75 86 LYS A O 1
ATOM 719 N N . VAL A 1 87 ? -20.074 0.899 19.329 1.00 92.94 87 VAL A N 1
ATOM 720 C CA . VAL A 1 87 ? -20.614 0.204 18.154 1.00 92.94 87 VAL A CA 1
ATOM 721 C C . VAL A 1 87 ? -22.065 -0.177 18.436 1.00 92.94 87 VAL A C 1
ATOM 723 O O . VAL A 1 87 ? -22.349 -0.846 19.428 1.00 92.94 87 VAL A O 1
ATOM 726 N N . VAL A 1 88 ? -22.994 0.251 17.581 1.00 94.12 88 VAL A N 1
ATOM 727 C CA . VAL A 1 88 ? -24.432 -0.036 17.755 1.00 94.12 88 VAL A CA 1
ATOM 728 C C . VAL A 1 88 ? -24.852 -1.242 16.923 1.00 94.12 88 VAL A C 1
ATOM 730 O O . VAL A 1 88 ? -25.643 -2.064 17.382 1.00 94.12 88 VAL A O 1
ATOM 733 N N . LYS A 1 89 ? -24.324 -1.375 15.702 1.00 92.94 89 LYS A N 1
ATOM 734 C CA . LYS A 1 89 ? -24.692 -2.458 14.790 1.00 92.94 89 LYS A CA 1
ATOM 735 C C . LYS A 1 89 ? -23.564 -2.751 13.815 1.00 92.94 89 LYS A C 1
ATOM 737 O O . LYS A 1 89 ? -23.082 -1.862 13.135 1.00 92.94 89 LYS A O 1
ATOM 742 N N . VAL A 1 90 ? -23.256 -4.029 13.629 1.00 90.69 90 VAL A N 1
ATOM 743 C CA . VAL A 1 90 ? -22.361 -4.471 12.554 1.00 90.69 90 VAL A CA 1
ATOM 744 C C . VAL A 1 90 ? -23.186 -4.720 11.295 1.00 90.69 90 VAL A C 1
ATOM 746 O O . VAL A 1 90 ? -24.099 -5.545 11.306 1.00 90.69 90 VAL A O 1
ATOM 749 N N . SER A 1 91 ? -22.893 -3.999 10.213 1.00 90.44 91 SER A N 1
ATOM 750 C CA . SER A 1 91 ? -23.559 -4.210 8.917 1.00 90.44 91 SER A CA 1
ATOM 751 C C . SER A 1 91 ? -22.825 -5.262 8.086 1.00 90.44 91 SER A C 1
ATOM 753 O O . SER A 1 91 ? -23.432 -6.192 7.557 1.00 90.44 91 SER A O 1
ATOM 755 N N . LYS A 1 92 ? -21.497 -5.131 8.000 1.00 88.50 92 LYS A N 1
ATOM 756 C CA . LYS A 1 92 ? -20.580 -6.050 7.312 1.00 88.50 92 LYS A CA 1
ATOM 757 C C . LYS A 1 92 ? -19.247 -6.066 8.063 1.00 88.50 92 LYS A C 1
ATOM 759 O O . LYS A 1 92 ? -18.949 -5.091 8.754 1.00 88.50 92 LYS A O 1
ATOM 764 N N . PRO A 1 93 ? -18.410 -7.107 7.923 1.00 82.88 93 PRO A N 1
ATOM 765 C CA . PRO A 1 93 ? -17.051 -7.073 8.457 1.00 82.88 93 PRO A CA 1
ATOM 766 C C . PRO A 1 93 ? -16.309 -5.813 7.977 1.00 82.88 93 PRO A C 1
ATOM 768 O O . PRO A 1 93 ? -16.153 -5.607 6.776 1.00 82.88 93 PRO A O 1
ATOM 771 N N . GLY A 1 94 ? -15.897 -4.948 8.912 1.00 82.81 94 GLY A N 1
ATOM 772 C CA . GLY A 1 94 ? -15.267 -3.654 8.607 1.00 82.81 94 GLY A CA 1
ATOM 773 C C . GLY A 1 94 ? -16.213 -2.444 8.540 1.00 82.81 94 GLY A C 1
ATOM 774 O O . GLY A 1 94 ? -15.737 -1.330 8.336 1.00 82.81 94 GLY A O 1
ATOM 775 N N . THR A 1 95 ? -17.523 -2.625 8.726 1.00 86.25 95 THR A N 1
ATOM 776 C CA . THR A 1 95 ? -18.522 -1.543 8.796 1.00 86.25 95 THR A CA 1
ATOM 777 C C . THR A 1 95 ? -19.392 -1.719 10.044 1.00 86.25 95 THR A C 1
ATOM 779 O O . THR A 1 95 ? -20.191 -2.659 10.122 1.00 86.25 95 THR A O 1
ATOM 782 N N . TYR A 1 96 ? -19.215 -0.803 10.998 1.00 87.19 96 TYR A N 1
ATOM 783 C CA . TYR A 1 96 ? -19.706 -0.850 12.381 1.00 87.19 96 TYR A CA 1
ATOM 784 C C . TYR A 1 96 ? -20.511 0.401 12.744 1.00 87.19 96 TYR A C 1
ATOM 786 O O . TYR A 1 96 ? -20.308 1.426 12.051 1.00 87.19 96 TYR A O 1
#

Foldseek 3Di:
DDDPCRVPPDPVVVVVVVVVVVVVVVVVVVVVVVVVVVVVVVVVVCVVPDDQDFDDQFDWDWDAQDPVNDDPPQPPPRDRTDDRDGHHDDPDRVRD

Organism: NCBI:txid165716

Sequence (96 aa):
MPSFRTSNFDKENNEAELRLNLDLLEKKERAEICQAAYKHQVSKYYNRIVKHRSFLPGDLVLRKVTLFTKELNAEKLGPKWEGPYKVVKVSKPGTY